Protein AF-A0A358QQM8-F1 (afdb_monomer_lite)

Radius of gyration: 17.54 Å; chains: 1; bounding box: 49×24×48 Å

pLDDT: mean 78.23, std 10.75, range [46.47, 90.69]

Structure (mmCIF, N/CA/C/O backbone):
data_AF-A0A358QQM8-F1
#
_entry.id   AF-A0A358QQM8-F1
#
loop_
_atom_site.group_PDB
_atom_site.id
_atom_site.type_symbol
_atom_site.label_atom_id
_atom_site.label_alt_id
_atom_site.label_comp_id
_atom_site.label_asym_id
_atom_site.label_entity_id
_atom_site.label_seq_id
_atom_site.pdbx_PDB_ins_code
_atom_site.Cartn_x
_atom_site.Cartn_y
_atom_site.Cartn_z
_atom_site.occupancy
_atom_site.B_iso_or_equiv
_atom_site.auth_seq_id
_atom_site.auth_comp_id
_atom_site.auth_asym_id
_atom_site.auth_atom_id
_atom_site.pdbx_PDB_model_num
ATOM 1 N N . MET A 1 1 ? -7.625 -14.164 22.543 1.00 51.97 1 MET A N 1
ATOM 2 C CA . MET A 1 1 ? -6.977 -14.000 21.217 1.00 51.97 1 MET A CA 1
ATOM 3 C C . MET A 1 1 ? -5.552 -13.509 21.443 1.00 51.97 1 MET A C 1
ATOM 5 O O . MET A 1 1 ? -5.385 -12.552 22.189 1.00 51.97 1 MET A O 1
ATOM 9 N N . ASN A 1 2 ? -4.535 -14.193 20.909 1.00 54.53 2 ASN A N 1
ATOM 10 C CA . ASN A 1 2 ? -3.137 -13.966 21.300 1.00 54.53 2 ASN A CA 1
ATOM 11 C C . ASN A 1 2 ? -2.590 -12.666 20.674 1.00 54.53 2 ASN A C 1
ATOM 13 O O . ASN A 1 2 ? -2.329 -12.610 19.474 1.00 54.53 2 ASN A O 1
ATOM 17 N N . ARG A 1 3 ? -2.471 -11.606 21.483 1.00 57.69 3 ARG A N 1
ATOM 18 C CA . ARG A 1 3 ? -2.140 -10.228 21.062 1.00 57.69 3 ARG A CA 1
ATOM 19 C C . ARG A 1 3 ? -0.811 -10.138 20.297 1.00 57.69 3 ARG A C 1
ATOM 21 O O . ARG A 1 3 ? -0.691 -9.311 19.400 1.00 57.69 3 ARG A O 1
ATOM 28 N N . ASN A 1 4 ? 0.124 -11.040 20.599 1.00 54.44 4 ASN A N 1
ATOM 29 C CA . ASN A 1 4 ? 1.462 -11.084 20.006 1.00 54.44 4 ASN A CA 1
ATOM 30 C C . ASN A 1 4 ? 1.453 -11.524 18.533 1.00 54.44 4 ASN A C 1
ATOM 32 O O . ASN A 1 4 ? 2.235 -11.008 17.741 1.00 54.44 4 ASN A O 1
ATOM 36 N N . LYS A 1 5 ? 0.531 -12.414 18.135 1.00 58.34 5 LYS A N 1
ATOM 37 C CA . LYS A 1 5 ? 0.423 -12.873 16.736 1.00 58.34 5 LYS A CA 1
ATOM 38 C C . LYS A 1 5 ? -0.102 -11.776 15.802 1.00 58.34 5 LYS A C 1
ATOM 40 O O . LYS A 1 5 ? 0.329 -11.698 14.658 1.00 58.34 5 LYS A O 1
ATOM 45 N N . ASN A 1 6 ? -0.981 -10.904 16.305 1.00 68.62 6 ASN A N 1
ATOM 46 C CA . ASN A 1 6 ? -1.506 -9.777 15.527 1.00 68.62 6 ASN A CA 1
ATOM 47 C C . ASN A 1 6 ? -0.422 -8.719 15.281 1.00 68.62 6 ASN A C 1
ATOM 49 O O . ASN A 1 6 ? -0.290 -8.230 14.167 1.00 68.62 6 ASN A O 1
ATOM 53 N N . LEU A 1 7 ? 0.391 -8.420 16.303 1.00 72.94 7 LEU A N 1
ATOM 54 C CA . LEU A 1 7 ? 1.463 -7.432 16.186 1.00 72.94 7 LEU A CA 1
ATOM 55 C C . LEU A 1 7 ? 2.504 -7.844 15.136 1.00 72.94 7 LEU A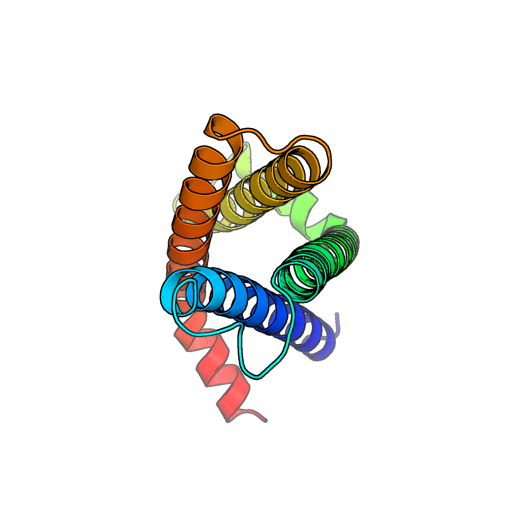 C 1
ATOM 57 O O . LEU A 1 7 ? 2.966 -7.003 14.375 1.00 72.94 7 LEU A O 1
ATOM 61 N N . PHE A 1 8 ? 2.855 -9.132 15.077 1.00 77.50 8 PHE A N 1
ATOM 62 C CA . PHE A 1 8 ? 3.821 -9.635 14.101 1.00 77.50 8 PHE A CA 1
ATOM 63 C C . PHE A 1 8 ? 3.345 -9.436 12.655 1.00 77.50 8 PHE A C 1
ATOM 65 O O . PHE A 1 8 ? 4.088 -8.899 11.837 1.00 77.50 8 PHE A O 1
ATOM 72 N N . LEU A 1 9 ? 2.099 -9.816 12.347 1.00 78.62 9 LEU A N 1
ATOM 73 C CA . LEU A 1 9 ? 1.539 -9.658 11.001 1.00 78.62 9 LEU A CA 1
ATOM 74 C C . LEU A 1 9 ? 1.392 -8.176 10.615 1.00 78.62 9 LEU A C 1
ATOM 76 O O . LEU A 1 9 ? 1.704 -7.810 9.485 1.00 78.62 9 LEU A O 1
ATOM 80 N N . ASP A 1 10 ? 0.989 -7.322 11.560 1.00 79.00 10 ASP A N 1
ATOM 81 C CA . ASP A 1 10 ? 0.898 -5.870 11.352 1.00 79.00 10 ASP A CA 1
ATOM 82 C C . ASP A 1 10 ? 2.270 -5.256 11.028 1.00 79.00 10 ASP A C 1
ATOM 84 O O . ASP A 1 10 ? 2.388 -4.430 10.121 1.00 79.00 10 ASP A O 1
ATOM 88 N N . MET A 1 11 ? 3.324 -5.683 11.733 1.00 81.56 11 MET A N 1
ATOM 89 C CA . MET A 1 11 ? 4.698 -5.235 11.477 1.00 81.56 11 MET A CA 1
ATOM 90 C C . MET A 1 11 ? 5.236 -5.754 10.144 1.00 81.56 11 MET A C 1
ATOM 92 O O . MET A 1 11 ? 5.922 -5.013 9.445 1.00 81.56 11 MET A O 1
ATOM 96 N N . LEU A 1 12 ? 4.898 -6.989 9.760 1.00 83.62 12 LEU A N 1
ATOM 97 C CA . LEU A 1 12 ? 5.293 -7.556 8.471 1.00 83.62 12 LEU A CA 1
ATOM 98 C C . LEU A 1 12 ? 4.672 -6.780 7.301 1.00 83.62 12 LEU A C 1
ATOM 100 O O . LEU A 1 12 ? 5.378 -6.429 6.357 1.00 83.62 12 LEU A O 1
ATOM 104 N N . ILE A 1 13 ? 3.378 -6.456 7.390 1.00 83.94 13 ILE A N 1
ATOM 105 C CA . ILE A 1 13 ? 2.681 -5.637 6.388 1.00 83.94 13 ILE A CA 1
ATOM 106 C C . ILE A 1 13 ? 3.289 -4.231 6.330 1.00 83.94 13 ILE A C 1
ATOM 108 O O . ILE A 1 13 ? 3.505 -3.700 5.242 1.00 83.94 13 ILE A O 1
ATOM 112 N N . LEU A 1 14 ? 3.606 -3.628 7.481 1.00 85.00 14 LEU A N 1
ATOM 113 C CA . LEU A 1 14 ? 4.237 -2.308 7.529 1.00 85.00 14 LEU A CA 1
ATOM 114 C C . LEU A 1 14 ? 5.639 -2.309 6.903 1.00 85.00 14 LEU A C 1
ATOM 116 O O . LEU A 1 14 ? 5.980 -1.384 6.167 1.00 85.00 14 LEU A O 1
ATOM 120 N N . LEU A 1 15 ? 6.437 -3.343 7.172 1.00 86.31 15 LEU A N 1
ATOM 121 C CA . LEU A 1 15 ? 7.769 -3.505 6.593 1.00 86.31 15 LEU A CA 1
ATOM 122 C C . LEU A 1 15 ? 7.696 -3.681 5.071 1.00 86.31 15 LEU A C 1
ATOM 124 O O . LEU A 1 15 ? 8.443 -3.026 4.346 1.00 86.31 15 LEU A O 1
ATOM 128 N N . GLN A 1 16 ? 6.769 -4.507 4.578 1.00 86.62 16 GLN A N 1
ATOM 129 C CA . GLN A 1 16 ? 6.524 -4.666 3.141 1.00 86.62 16 GLN A CA 1
ATOM 130 C C . GLN A 1 16 ? 6.073 -3.357 2.496 1.00 86.62 16 GLN A C 1
ATOM 132 O O . GLN A 1 16 ? 6.604 -2.980 1.456 1.00 86.62 16 GLN A O 1
ATOM 137 N N . PHE A 1 17 ? 5.158 -2.623 3.133 1.00 86.94 17 PHE A N 1
ATOM 138 C CA . PHE A 1 17 ? 4.739 -1.310 2.653 1.00 86.94 17 PHE A CA 1
ATOM 139 C C . PHE A 1 17 ? 5.924 -0.344 2.542 1.00 86.94 17 PHE A C 1
ATOM 141 O O . PHE A 1 17 ? 6.091 0.305 1.512 1.00 86.94 17 PHE A O 1
ATOM 148 N N . ALA A 1 18 ? 6.785 -0.287 3.561 1.00 86.31 18 ALA A N 1
ATOM 149 C CA . ALA A 1 18 ? 7.988 0.538 3.527 1.00 86.31 18 ALA A CA 1
ATOM 150 C C . ALA A 1 18 ? 8.936 0.131 2.385 1.00 86.31 18 ALA A C 1
ATOM 152 O O . ALA A 1 18 ? 9.456 1.005 1.696 1.00 86.31 18 ALA A O 1
ATOM 153 N N . ALA A 1 19 ? 9.115 -1.170 2.136 1.00 85.81 19 ALA A N 1
ATOM 154 C CA . ALA A 1 19 ? 9.937 -1.673 1.035 1.00 85.81 19 ALA A CA 1
ATOM 155 C C . ALA A 1 19 ? 9.354 -1.330 -0.351 1.00 85.81 19 ALA A C 1
ATOM 157 O O . ALA A 1 19 ? 10.090 -0.924 -1.252 1.00 85.81 19 ALA A O 1
ATOM 158 N N . VAL A 1 20 ? 8.033 -1.432 -0.527 1.00 87.38 20 VAL A N 1
ATOM 159 C CA . VAL A 1 20 ? 7.340 -1.059 -1.775 1.00 87.38 20 VAL A CA 1
ATOM 160 C C . VAL A 1 20 ? 7.441 0.450 -2.022 1.00 87.38 20 VAL A C 1
ATOM 162 O O . VAL A 1 20 ? 7.762 0.874 -3.129 1.00 87.38 20 VAL A O 1
ATOM 165 N N . VAL A 1 21 ? 7.254 1.278 -0.991 1.00 86.31 21 VAL A N 1
ATOM 166 C CA . VAL A 1 21 ? 7.417 2.738 -1.108 1.00 86.31 21 VAL A CA 1
ATOM 167 C C . VAL A 1 21 ? 8.866 3.108 -1.412 1.00 86.31 21 VAL A C 1
ATOM 169 O O . VAL A 1 21 ? 9.116 3.890 -2.326 1.00 86.31 21 VAL A O 1
ATOM 172 N N . PHE A 1 22 ? 9.824 2.533 -0.681 1.00 85.06 22 PHE A N 1
ATOM 173 C CA . PHE A 1 22 ? 11.242 2.784 -0.918 1.00 85.06 22 PHE A CA 1
ATOM 174 C C . PHE A 1 22 ? 11.635 2.395 -2.340 1.00 85.06 22 PHE A C 1
ATOM 176 O O . PHE A 1 22 ? 12.289 3.181 -3.013 1.00 85.06 22 PHE A O 1
ATOM 183 N N . SER A 1 23 ? 11.191 1.231 -2.824 1.00 85.25 23 SER A N 1
ATOM 184 C CA . SER A 1 23 ? 11.511 0.790 -4.183 1.00 85.25 23 SER A CA 1
ATOM 185 C C . SER A 1 23 ? 10.911 1.693 -5.269 1.00 85.25 23 SER A C 1
ATOM 187 O O . SER A 1 23 ? 11.564 1.941 -6.280 1.00 85.25 23 SER A O 1
ATOM 189 N N . ALA A 1 24 ? 9.717 2.254 -5.056 1.00 82.19 24 ALA A N 1
ATOM 190 C CA . ALA A 1 24 ? 9.140 3.241 -5.973 1.00 82.19 24 ALA A CA 1
ATOM 191 C C . ALA A 1 24 ? 9.939 4.555 -5.996 1.00 82.19 24 ALA A C 1
ATOM 193 O O . ALA A 1 24 ? 10.235 5.087 -7.063 1.00 82.19 24 ALA A O 1
ATOM 194 N N . VAL A 1 25 ? 10.318 5.073 -4.824 1.00 82.44 25 VAL A N 1
ATOM 195 C CA . VAL A 1 25 ? 11.109 6.311 -4.716 1.00 82.44 25 VAL A CA 1
ATOM 196 C C . VAL A 1 25 ? 12.502 6.119 -5.309 1.00 82.44 25 VAL A C 1
ATOM 198 O O . VAL A 1 25 ? 12.983 6.970 -6.047 1.00 82.44 25 VAL A O 1
ATOM 201 N N . ALA A 1 26 ? 13.135 4.983 -5.025 1.00 78.19 26 ALA A N 1
ATOM 202 C CA . ALA A 1 26 ? 14.424 4.623 -5.589 1.00 78.19 26 ALA A CA 1
ATOM 203 C C . ALA A 1 26 ? 14.370 4.510 -7.121 1.00 78.19 26 ALA A C 1
ATOM 205 O O . ALA A 1 26 ? 15.243 5.066 -7.778 1.00 78.19 26 ALA A O 1
ATOM 206 N N . ALA A 1 27 ? 13.341 3.884 -7.705 1.00 75.19 27 ALA A N 1
ATOM 207 C CA . ALA A 1 27 ? 13.185 3.874 -9.165 1.00 75.19 27 ALA A CA 1
ATOM 208 C C . ALA A 1 27 ? 13.236 5.293 -9.748 1.00 75.19 27 ALA A C 1
ATOM 210 O O . ALA A 1 27 ? 13.969 5.538 -10.697 1.00 75.19 27 ALA A O 1
ATOM 211 N N . HIS A 1 28 ? 12.520 6.233 -9.126 1.00 73.69 28 HIS A N 1
ATOM 212 C CA . HIS A 1 28 ? 12.453 7.609 -9.605 1.00 73.69 28 HIS A CA 1
ATOM 213 C C . HIS A 1 28 ? 13.762 8.391 -9.414 1.00 73.69 28 HIS A C 1
ATOM 215 O O . HIS A 1 28 ? 14.149 9.174 -10.275 1.00 73.69 28 HIS A O 1
ATOM 221 N N . LEU A 1 29 ? 14.454 8.195 -8.287 1.00 72.38 29 LEU A N 1
ATOM 222 C CA . LEU A 1 29 ? 15.696 8.915 -7.982 1.00 72.38 29 LEU A CA 1
ATOM 223 C C . LEU A 1 29 ? 16.904 8.403 -8.776 1.00 72.38 29 LEU A C 1
ATOM 225 O O . LEU A 1 2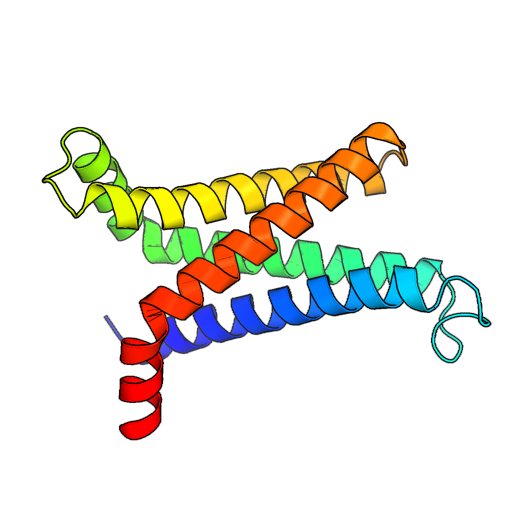9 ? 17.835 9.167 -9.010 1.00 72.38 29 LEU A O 1
ATOM 229 N N . PHE A 1 30 ? 16.904 7.130 -9.175 1.00 69.12 30 PHE A N 1
ATOM 230 C CA . PHE A 1 30 ? 18.051 6.477 -9.814 1.00 69.12 30 PHE A CA 1
ATOM 231 C C . PHE A 1 30 ? 17.822 6.149 -11.299 1.00 69.12 30 PHE A C 1
ATOM 233 O O . PHE A 1 30 ? 18.635 5.455 -11.905 1.00 69.12 30 PHE A O 1
ATOM 240 N N . GLU A 1 31 ? 16.753 6.670 -11.910 1.00 60.34 31 GLU A N 1
ATOM 241 C CA . GLU A 1 31 ? 16.379 6.427 -13.315 1.00 60.34 31 GLU A CA 1
ATOM 242 C C . GLU A 1 31 ? 17.385 6.992 -14.349 1.00 60.34 31 GLU A C 1
ATOM 244 O O . GLU A 1 31 ? 17.266 6.700 -15.535 1.00 60.34 31 GLU A O 1
ATOM 249 N N . GLY A 1 32 ? 18.405 7.755 -13.925 1.00 53.78 32 GLY A N 1
ATOM 250 C CA . GLY A 1 32 ? 19.414 8.367 -14.808 1.00 53.78 32 GLY A CA 1
ATOM 251 C C . GLY A 1 32 ? 20.860 7.877 -14.644 1.00 53.78 32 GLY A C 1
ATOM 252 O O . GLY A 1 32 ? 21.676 8.101 -15.534 1.00 53.78 32 GLY A O 1
ATOM 253 N N . GLU A 1 33 ? 21.200 7.188 -13.552 1.00 50.94 33 GLU A N 1
ATOM 254 C CA . GLU A 1 33 ? 22.565 6.712 -13.288 1.00 50.94 33 GLU A CA 1
ATOM 255 C C . GLU A 1 33 ? 22.595 5.183 -13.344 1.00 50.94 33 GLU A C 1
ATOM 257 O O . GLU A 1 33 ? 22.366 4.524 -12.336 1.00 50.94 33 GLU A O 1
ATOM 262 N N . ASN A 1 34 ? 22.825 4.621 -14.540 1.00 46.47 34 ASN A N 1
ATOM 263 C CA . ASN A 1 34 ? 23.170 3.212 -14.787 1.00 46.47 34 ASN A CA 1
ATOM 264 C C . ASN A 1 34 ? 22.626 2.221 -13.737 1.00 46.47 34 ASN A C 1
ATOM 266 O O . ASN A 1 34 ? 23.391 1.688 -12.937 1.00 46.47 34 ASN A O 1
ATOM 270 N N . GLY A 1 35 ? 21.300 2.022 -13.756 1.00 49.88 35 GLY A N 1
ATOM 271 C CA . GLY A 1 35 ? 20.542 0.944 -13.111 1.00 49.88 35 GLY A CA 1
ATOM 272 C C . GLY A 1 35 ? 21.042 0.515 -11.737 1.00 49.88 35 GLY A C 1
ATOM 273 O O . GLY A 1 35 ? 21.970 -0.276 -11.662 1.00 49.88 35 GLY A O 1
ATOM 274 N N . PHE A 1 36 ? 20.398 0.988 -10.665 1.00 51.19 36 PHE A N 1
ATOM 275 C CA . PHE A 1 36 ? 20.514 0.519 -9.272 1.00 51.19 36 PHE A CA 1
ATOM 276 C C . PHE A 1 36 ? 21.577 -0.584 -9.035 1.00 51.19 36 PHE A C 1
ATOM 278 O O . PHE A 1 36 ? 21.258 -1.765 -8.898 1.00 51.19 36 PHE A O 1
ATOM 285 N N . ARG A 1 37 ? 22.866 -0.205 -9.029 1.00 54.94 37 ARG A N 1
ATOM 286 C CA . ARG A 1 37 ? 24.007 -1.108 -8.771 1.00 54.94 37 ARG A CA 1
ATOM 287 C C . ARG A 1 37 ? 24.057 -2.389 -9.640 1.00 54.94 37 ARG A C 1
ATOM 289 O O . ARG A 1 37 ? 24.445 -3.442 -9.141 1.00 54.94 37 ARG A O 1
ATOM 296 N N . GLY A 1 38 ? 23.690 -2.317 -10.920 1.00 55.41 38 GLY A N 1
ATOM 297 C CA . GLY A 1 38 ? 23.781 -3.430 -11.877 1.00 55.41 38 GLY A CA 1
ATOM 298 C C . GLY A 1 38 ? 22.506 -4.264 -12.057 1.00 55.41 38 GLY A C 1
ATOM 299 O O . GLY A 1 38 ? 22.534 -5.251 -12.791 1.00 55.41 38 GLY A O 1
ATOM 300 N N . LEU A 1 39 ? 21.386 -3.887 -11.431 1.00 58.50 39 LEU A N 1
ATOM 301 C CA . LEU A 1 39 ? 20.074 -4.463 -11.743 1.00 58.50 39 LEU A CA 1
ATOM 302 C C . LEU A 1 39 ? 19.490 -3.776 -12.982 1.00 58.50 39 LEU A C 1
ATOM 304 O O . LEU A 1 39 ? 19.395 -2.549 -13.030 1.00 58.50 39 LEU A O 1
ATOM 308 N N . THR A 1 40 ? 19.072 -4.560 -13.979 1.00 66.94 40 THR A N 1
ATOM 309 C CA . THR A 1 40 ? 18.322 -4.014 -15.116 1.00 66.94 40 THR A CA 1
ATOM 310 C C . THR A 1 40 ? 16.984 -3.452 -14.627 1.00 66.94 40 THR A C 1
ATOM 312 O O . THR A 1 40 ? 16.402 -3.962 -13.663 1.00 66.94 40 THR A O 1
ATOM 315 N N . GLY A 1 41 ? 16.481 -2.404 -15.290 1.00 69.31 41 GLY A N 1
ATOM 316 C CA . GLY A 1 41 ? 15.196 -1.782 -14.941 1.00 69.31 41 GLY A CA 1
ATOM 317 C C . GLY A 1 41 ? 14.048 -2.795 -14.864 1.00 69.31 41 GLY A C 1
ATOM 318 O O . GLY A 1 41 ? 13.200 -2.703 -13.980 1.00 69.31 41 GLY A O 1
ATOM 319 N N . ASP A 1 42 ? 14.088 -3.835 -15.699 1.00 74.25 42 ASP A N 1
ATOM 320 C CA . ASP A 1 42 ? 13.105 -4.916 -15.681 1.00 74.25 42 ASP A CA 1
ATOM 321 C C . ASP A 1 42 ? 13.111 -5.689 -14.359 1.00 74.25 42 ASP A C 1
ATOM 323 O O . ASP A 1 42 ? 12.056 -5.861 -13.749 1.00 74.25 42 ASP A O 1
ATOM 327 N N . VAL A 1 43 ? 14.277 -6.117 -13.858 1.00 78.19 43 VAL A N 1
ATOM 328 C CA . VAL A 1 43 ? 14.359 -6.874 -12.592 1.00 78.19 43 VAL A CA 1
ATOM 329 C C . VAL A 1 43 ? 13.806 -6.049 -11.431 1.00 78.19 43 VAL A C 1
ATOM 331 O O . VAL A 1 43 ? 13.133 -6.588 -10.550 1.00 78.19 43 VAL A O 1
ATOM 334 N N . TRP A 1 44 ? 14.024 -4.734 -11.451 1.00 80.81 44 TRP A N 1
ATOM 335 C CA . TRP A 1 44 ? 13.464 -3.829 -10.455 1.00 80.81 44 TRP A CA 1
ATOM 336 C C . TRP A 1 44 ? 11.935 -3.767 -10.505 1.00 80.81 44 TRP A C 1
ATOM 338 O O . TRP A 1 44 ? 11.281 -3.859 -9.465 1.00 80.81 44 TRP A O 1
ATOM 348 N N . VAL A 1 45 ? 11.356 -3.666 -11.704 1.00 80.62 45 VAL A N 1
ATOM 349 C CA . VAL A 1 45 ? 9.899 -3.688 -11.904 1.00 80.62 45 VAL A CA 1
ATOM 350 C C . VAL A 1 45 ? 9.305 -5.004 -11.399 1.00 80.62 45 VAL A C 1
ATOM 352 O O . VAL A 1 45 ? 8.327 -4.979 -10.648 1.00 80.62 45 VAL A O 1
ATOM 355 N N . TRP A 1 46 ? 9.925 -6.144 -11.724 1.00 84.00 46 TRP A N 1
ATOM 356 C CA . TRP A 1 46 ? 9.504 -7.461 -11.231 1.00 84.00 46 TRP A CA 1
ATOM 357 C C . TRP A 1 46 ? 9.571 -7.555 -9.704 1.00 84.00 46 TRP A C 1
ATOM 359 O O . TRP A 1 46 ? 8.631 -8.046 -9.077 1.00 84.00 46 TRP A O 1
ATOM 369 N N . ALA A 1 47 ? 10.643 -7.052 -9.088 1.00 84.75 47 ALA A N 1
ATOM 370 C CA . ALA A 1 47 ? 10.796 -7.045 -7.637 1.00 84.75 47 ALA A CA 1
ATOM 371 C C . ALA A 1 47 ? 9.757 -6.143 -6.949 1.00 84.75 47 ALA A C 1
ATOM 373 O O . ALA A 1 47 ? 9.121 -6.566 -5.981 1.00 84.75 47 ALA A O 1
ATOM 374 N N . HIS A 1 48 ? 9.539 -4.929 -7.464 1.00 87.50 48 HIS A N 1
ATOM 375 C CA . HIS A 1 48 ? 8.548 -3.991 -6.937 1.00 87.50 48 HIS A CA 1
ATOM 376 C C . HIS A 1 48 ? 7.136 -4.578 -7.009 1.00 87.50 48 HIS A C 1
ATOM 378 O O . HIS A 1 48 ? 6.404 -4.611 -6.017 1.00 87.50 48 HIS A O 1
ATOM 384 N N . ALA A 1 49 ? 6.762 -5.095 -8.175 1.00 85.31 49 ALA A N 1
ATOM 385 C CA . ALA A 1 49 ? 5.427 -5.613 -8.393 1.00 85.31 49 ALA A CA 1
ATOM 386 C C . ALA A 1 49 ? 5.203 -6.960 -7.673 1.00 85.31 49 ALA A C 1
ATOM 388 O O . ALA A 1 49 ? 4.130 -7.186 -7.109 1.00 85.31 49 ALA A O 1
ATOM 389 N N . GLY A 1 50 ? 6.235 -7.805 -7.567 1.00 87.12 50 GLY A N 1
ATOM 390 C CA . GLY A 1 50 ? 6.235 -9.000 -6.719 1.00 87.12 50 GLY A CA 1
ATOM 391 C C . GLY A 1 50 ? 6.047 -8.675 -5.232 1.00 87.12 50 GLY A C 1
ATOM 392 O O . GLY A 1 50 ? 5.233 -9.311 -4.560 1.00 87.12 50 GLY A O 1
ATOM 393 N N . ALA A 1 51 ? 6.717 -7.638 -4.721 1.00 87.00 51 ALA A N 1
ATOM 394 C CA . ALA A 1 51 ? 6.514 -7.155 -3.354 1.00 87.00 51 ALA A CA 1
ATOM 395 C C . ALA A 1 51 ? 5.090 -6.609 -3.142 1.00 87.00 51 ALA A C 1
ATOM 397 O O . ALA A 1 51 ? 4.468 -6.892 -2.115 1.00 87.00 51 ALA A O 1
ATOM 398 N N . GLY A 1 52 ? 4.536 -5.896 -4.129 1.00 86.62 52 GLY A N 1
ATOM 399 C CA . GLY A 1 52 ? 3.140 -5.450 -4.123 1.00 86.62 52 GLY A CA 1
ATOM 400 C C . GLY A 1 52 ? 2.138 -6.610 -4.036 1.00 86.62 52 GLY A C 1
ATOM 401 O O . GLY A 1 52 ? 1.208 -6.566 -3.227 1.00 86.62 52 GLY A O 1
ATOM 402 N N . LEU A 1 53 ? 2.354 -7.683 -4.804 1.00 87.88 53 LEU A N 1
ATOM 403 C CA . LEU A 1 53 ? 1.523 -8.894 -4.766 1.00 87.88 53 LEU A CA 1
ATOM 404 C C . LEU A 1 53 ? 1.641 -9.639 -3.430 1.00 87.88 53 LEU A C 1
ATOM 406 O O . LEU A 1 53 ? 0.626 -10.047 -2.863 1.00 87.88 53 LEU A O 1
ATOM 410 N N . ALA A 1 54 ? 2.853 -9.780 -2.889 1.00 87.62 54 ALA A N 1
ATOM 411 C CA . ALA A 1 54 ? 3.061 -10.378 -1.570 1.00 87.62 54 ALA A CA 1
ATOM 412 C C . ALA A 1 54 ? 2.315 -9.595 -0.476 1.00 87.62 54 ALA A C 1
ATOM 414 O O . ALA A 1 54 ? 1.638 -10.187 0.366 1.00 87.62 54 ALA A O 1
ATOM 415 N N . MET A 1 55 ? 2.361 -8.263 -0.541 1.00 86.62 55 MET A N 1
ATOM 416 C CA . MET A 1 55 ? 1.635 -7.386 0.375 1.00 86.62 55 MET A CA 1
ATOM 417 C C . MET A 1 55 ? 0.111 -7.554 0.248 1.00 86.62 55 MET A C 1
ATOM 419 O O . MET A 1 55 ? -0.590 -7.566 1.261 1.00 86.62 55 MET A O 1
ATOM 423 N N . LEU A 1 56 ? -0.415 -7.745 -0.970 1.00 85.38 56 LEU A N 1
ATOM 424 C CA . LEU A 1 56 ? -1.834 -8.041 -1.201 1.00 85.38 56 LEU A CA 1
ATOM 425 C C . LEU A 1 56 ? -2.255 -9.372 -0.565 1.00 85.38 56 LEU A C 1
ATOM 427 O O . LEU A 1 56 ? -3.299 -9.431 0.087 1.00 85.38 56 LEU A O 1
ATOM 431 N N . LEU A 1 57 ? -1.441 -10.422 -0.699 1.00 87.00 57 LEU A N 1
ATOM 432 C CA . LEU A 1 57 ? -1.694 -11.714 -0.053 1.00 87.00 57 LEU A CA 1
ATOM 433 C C . LEU A 1 57 ? -1.673 -11.590 1.476 1.00 87.00 57 LEU A C 1
ATOM 435 O O . LEU A 1 57 ? -2.588 -12.077 2.144 1.00 87.00 57 LEU A O 1
ATOM 439 N N . CYS A 1 58 ? -0.687 -10.885 2.039 1.00 85.06 58 CYS A N 1
ATOM 440 C CA . CYS A 1 58 ? -0.625 -10.618 3.475 1.00 85.06 58 CYS A CA 1
ATOM 441 C C . CYS A 1 58 ? -1.856 -9.846 3.966 1.00 85.06 58 CYS A C 1
ATOM 443 O O . CYS A 1 58 ? -2.428 -10.204 4.998 1.00 85.06 58 CYS A O 1
ATOM 445 N N . LEU A 1 59 ? -2.315 -8.839 3.215 1.00 82.62 59 LEU A N 1
ATOM 446 C CA . LEU A 1 59 ? -3.540 -8.115 3.543 1.00 82.62 59 LEU A CA 1
ATOM 447 C C . LEU A 1 59 ? -4.770 -9.026 3.471 1.00 82.62 59 LEU A C 1
ATOM 449 O O . LEU A 1 59 ? -5.602 -8.980 4.373 1.00 82.62 59 LEU A O 1
ATOM 453 N N . ALA A 1 60 ? -4.895 -9.873 2.449 1.00 85.50 60 ALA A N 1
ATOM 454 C CA . ALA A 1 60 ? -6.015 -10.804 2.326 1.00 85.50 60 ALA A CA 1
ATOM 455 C C . ALA A 1 60 ? -6.084 -11.766 3.524 1.00 85.50 60 ALA A C 1
ATOM 457 O O . ALA A 1 60 ? -7.149 -11.932 4.124 1.00 85.50 60 ALA A O 1
ATOM 458 N N . VAL A 1 61 ? -4.941 -12.329 3.934 1.00 86.12 61 VAL A N 1
ATOM 459 C CA . VAL A 1 61 ? -4.832 -13.166 5.139 1.00 86.12 61 VAL A CA 1
ATOM 460 C C . VAL A 1 61 ? -5.200 -12.368 6.390 1.00 86.12 61 VAL A C 1
ATOM 462 O O . VAL A 1 61 ? -5.986 -12.848 7.207 1.00 86.12 61 VAL A O 1
ATOM 465 N N . HIS A 1 62 ? -4.705 -11.136 6.529 1.00 82.69 62 HIS A N 1
ATOM 466 C CA . HIS A 1 62 ? -5.031 -10.256 7.652 1.00 82.69 62 HIS A CA 1
ATOM 467 C C . HIS A 1 62 ? -6.540 -9.953 7.726 1.00 82.69 62 HIS A C 1
ATOM 469 O O . HIS A 1 62 ? -7.155 -10.069 8.789 1.00 82.69 62 HIS A O 1
ATOM 475 N N . LEU A 1 63 ? -7.178 -9.629 6.598 1.00 81.75 63 LEU A N 1
ATOM 476 C CA . LEU A 1 63 ? -8.617 -9.370 6.526 1.00 81.75 63 LEU A CA 1
ATOM 477 C C . LEU A 1 63 ? -9.437 -10.628 6.838 1.00 81.75 63 LEU A C 1
ATOM 479 O O . LEU A 1 63 ? -10.415 -10.543 7.583 1.00 81.75 63 LEU A O 1
ATOM 483 N N . ALA A 1 64 ? -9.034 -11.794 6.328 1.00 84.75 64 ALA A N 1
ATOM 484 C CA . ALA A 1 64 ? -9.680 -13.069 6.632 1.00 84.75 64 ALA A CA 1
ATOM 485 C C . ALA A 1 64 ? -9.578 -13.402 8.129 1.00 84.75 64 ALA A C 1
ATOM 487 O O . ALA A 1 64 ? -10.582 -13.733 8.765 1.00 84.75 64 ALA A O 1
ATOM 488 N N . TRP A 1 65 ? -8.394 -13.215 8.715 1.00 81.75 65 TRP A N 1
ATOM 489 C CA . TRP A 1 65 ? -8.137 -13.410 10.141 1.00 81.75 65 TRP A CA 1
ATOM 490 C C . TRP A 1 65 ? -8.989 -12.482 11.016 1.00 81.75 65 TRP A C 1
ATOM 492 O O . TRP A 1 65 ? -9.499 -12.876 12.066 1.00 81.75 65 TRP A O 1
ATOM 502 N N . HIS A 1 66 ? -9.203 -11.245 10.568 1.00 79.75 66 HIS A N 1
ATOM 503 C CA . HIS A 1 66 ? -9.995 -10.246 11.281 1.00 79.75 66 HIS A CA 1
ATOM 504 C C . HIS A 1 66 ? -11.455 -10.144 10.821 1.00 79.75 66 HIS A C 1
ATOM 506 O O . HIS A 1 66 ? -12.159 -9.236 11.273 1.00 79.75 66 HIS A O 1
ATOM 512 N N . ARG A 1 67 ? -11.960 -11.085 10.011 1.00 81.50 67 ARG A N 1
ATOM 513 C CA . ARG A 1 67 ? -13.294 -11.029 9.383 1.00 81.50 67 ARG A CA 1
ATOM 514 C C . ARG A 1 67 ? -14.419 -10.701 10.363 1.00 81.50 67 ARG A C 1
ATOM 516 O O . ARG A 1 67 ? -15.235 -9.823 10.091 1.00 81.50 67 ARG A O 1
ATOM 523 N N . ASN A 1 68 ? -14.448 -11.352 11.525 1.00 80.94 68 ASN A N 1
ATOM 524 C CA . ASN A 1 68 ? -15.495 -11.132 12.532 1.00 80.94 68 ASN A CA 1
ATOM 525 C C . ASN A 1 68 ? -15.419 -9.728 13.155 1.00 80.94 68 ASN A C 1
ATOM 527 O O . ASN A 1 68 ? -16.443 -9.081 13.371 1.00 80.94 68 ASN A O 1
ATOM 531 N N . SER A 1 69 ? -14.204 -9.228 13.390 1.00 76.00 69 SER A N 1
ATOM 532 C CA . SER A 1 69 ? -13.967 -7.869 13.892 1.00 76.00 69 SER A CA 1
ATOM 533 C C . SER A 1 69 ? -14.351 -6.819 12.849 1.00 76.00 69 SER A C 1
ATOM 535 O O . SER A 1 69 ? -15.018 -5.838 13.173 1.00 76.00 69 SER A O 1
ATOM 537 N N . ILE A 1 70 ? -14.000 -7.051 11.582 1.00 75.75 70 ILE A N 1
ATOM 538 C CA . ILE A 1 70 ? -14.350 -6.185 10.450 1.00 75.75 70 ILE A CA 1
ATOM 539 C C . ILE A 1 70 ? -15.868 -6.129 10.275 1.00 75.75 70 ILE A C 1
ATOM 541 O O . ILE A 1 70 ? -16.426 -5.036 10.211 1.00 75.75 70 ILE A O 1
ATOM 545 N N . ARG A 1 71 ? -16.555 -7.278 10.297 1.00 79.88 71 ARG A N 1
ATOM 546 C CA . ARG A 1 71 ? -18.022 -7.345 10.232 1.00 79.88 71 ARG A CA 1
ATOM 547 C C . ARG A 1 71 ? -18.669 -6.565 11.377 1.00 79.88 71 ARG A C 1
ATOM 549 O O . ARG A 1 71 ? -19.582 -5.782 11.142 1.00 79.88 71 ARG A O 1
ATOM 556 N N . ALA A 1 72 ? -18.157 -6.706 12.599 1.00 77.0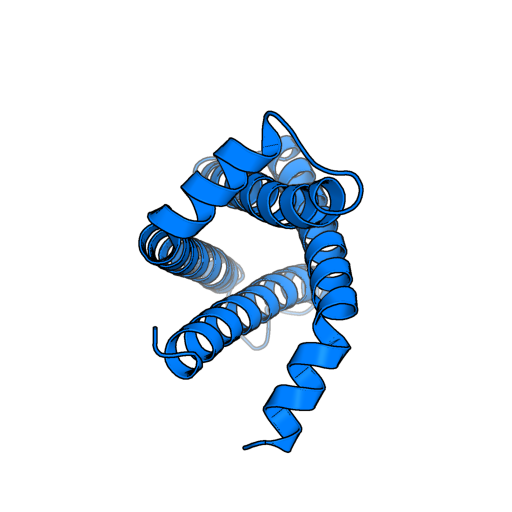6 72 ALA A N 1
ATOM 557 C CA . ALA A 1 72 ? -18.651 -5.946 13.745 1.00 77.06 72 ALA A CA 1
ATOM 558 C C . ALA A 1 72 ? -18.407 -4.431 13.606 1.00 77.06 72 ALA A C 1
ATOM 560 O O . ALA A 1 72 ? -19.246 -3.637 14.031 1.00 77.06 72 ALA A O 1
ATOM 561 N N . LYS A 1 73 ? -17.281 -4.013 13.012 1.00 72.81 73 LYS A N 1
ATOM 562 C CA . LYS A 1 73 ? -16.989 -2.601 12.712 1.00 72.81 73 LYS A CA 1
ATOM 563 C C . LYS A 1 73 ? -17.897 -2.048 11.612 1.00 72.81 73 LYS A C 1
ATOM 565 O O . LYS A 1 73 ? -18.374 -0.932 11.767 1.00 72.81 73 LYS A O 1
ATOM 570 N N . LEU A 1 74 ? -18.174 -2.825 10.562 1.00 74.50 74 LEU A N 1
ATOM 571 C CA . LEU A 1 74 ? -19.119 -2.479 9.491 1.00 74.50 74 LEU A CA 1
ATOM 572 C C . LEU A 1 74 ? -20.526 -2.256 10.041 1.00 74.50 74 LEU A C 1
ATOM 574 O O . LEU A 1 74 ? -21.116 -1.216 9.787 1.00 74.50 74 LEU A O 1
ATOM 578 N N . ILE A 1 75 ? -21.024 -3.173 10.874 1.00 77.88 75 ILE A N 1
ATOM 579 C CA . ILE A 1 75 ? -22.341 -3.032 11.514 1.00 77.88 75 ILE A CA 1
ATOM 580 C C . ILE A 1 75 ? -22.405 -1.748 12.357 1.00 77.88 75 ILE A C 1
ATOM 582 O O . ILE A 1 75 ? -23.372 -0.998 12.281 1.00 77.88 75 ILE A O 1
ATOM 586 N N . ARG A 1 76 ? -21.346 -1.436 13.117 1.00 70.19 76 ARG A N 1
ATOM 587 C CA . ARG A 1 76 ? -21.266 -0.185 13.896 1.00 70.19 76 ARG A CA 1
ATOM 588 C C . ARG A 1 76 ? -21.117 1.068 13.033 1.00 70.19 76 ARG A C 1
ATOM 590 O O . ARG A 1 76 ? -21.444 2.149 13.509 1.00 70.19 76 ARG A O 1
ATOM 597 N N . ALA A 1 77 ? -20.617 0.947 11.805 1.00 67.50 77 ALA A N 1
ATOM 598 C CA . ALA A 1 77 ? -20.506 2.067 10.876 1.00 67.50 77 ALA A CA 1
ATOM 599 C C . ALA A 1 77 ? -21.874 2.510 10.334 1.00 67.50 77 ALA A C 1
ATOM 601 O O . ALA A 1 77 ? -22.017 3.675 9.986 1.00 67.50 77 ALA A O 1
ATOM 602 N N . VAL A 1 78 ? -22.872 1.615 10.315 1.00 72.88 78 VAL A N 1
ATOM 603 C CA . VAL A 1 78 ? -24.252 1.925 9.893 1.00 72.88 78 VAL A CA 1
ATOM 604 C C . VAL A 1 78 ? -24.980 2.804 10.921 1.00 72.88 78 VAL A C 1
ATOM 606 O O . VAL A 1 78 ? -25.839 3.592 10.548 1.00 72.88 78 VAL A O 1
ATOM 609 N N . SER A 1 79 ? -24.608 2.730 12.205 1.00 73.00 79 SER A N 1
ATOM 610 C CA . SER A 1 79 ? -25.161 3.592 13.263 1.00 73.00 79 SER A CA 1
ATOM 611 C C . SER A 1 79 ? -24.066 4.047 14.242 1.00 73.00 79 SER A C 1
ATOM 613 O O . SER A 1 79 ? -23.976 3.547 15.372 1.00 73.00 79 SER A O 1
ATOM 615 N N . PRO A 1 80 ? -23.176 4.961 13.818 1.00 60.94 80 PRO A N 1
ATOM 616 C CA . PRO A 1 80 ? -21.967 5.275 14.561 1.00 60.94 80 PRO A CA 1
ATOM 617 C C . PRO A 1 80 ? -22.250 6.194 15.754 1.00 60.94 80 PRO A C 1
ATOM 619 O O . PRO A 1 80 ? -22.820 7.272 15.614 1.00 60.94 80 PRO A O 1
ATOM 622 N N . LYS A 1 81 ? -21.747 5.822 16.938 1.00 71.19 81 LYS A N 1
ATOM 623 C CA . LYS A 1 81 ? -21.635 6.763 18.063 1.00 71.19 81 LYS A CA 1
ATOM 624 C C . LYS A 1 81 ? -20.581 7.841 17.737 1.00 71.19 81 LYS A C 1
ATOM 626 O O . LYS A 1 81 ? -19.544 7.505 17.139 1.00 71.19 81 LYS A O 1
ATOM 631 N N . PRO A 1 82 ? -20.783 9.111 18.137 1.00 57.19 82 PRO A N 1
ATOM 632 C CA . PRO A 1 82 ? -19.808 10.176 17.908 1.00 57.19 82 PRO A CA 1
ATOM 633 C C . PRO A 1 82 ? -18.439 9.782 18.491 1.00 57.19 82 PRO A C 1
ATOM 635 O O . PRO A 1 82 ? -18.329 9.354 19.635 1.00 57.19 82 PRO A O 1
ATOM 638 N N . GLY A 1 83 ? -17.392 9.829 17.657 1.00 62.03 83 GLY A N 1
ATOM 639 C CA . GLY A 1 83 ? -16.022 9.407 17.998 1.00 62.03 83 GLY A CA 1
ATOM 640 C C . GLY A 1 83 ? -15.592 8.033 17.454 1.00 62.03 83 GLY A C 1
ATOM 641 O O . GLY A 1 83 ? -14.446 7.890 17.025 1.00 62.03 83 GLY A O 1
ATOM 642 N N . GLN A 1 84 ? -16.491 7.044 17.357 1.00 63.50 84 GLN A N 1
ATOM 643 C CA . GLN A 1 84 ? -16.172 5.743 16.732 1.00 63.50 84 GLN A CA 1
ATOM 644 C C . GLN A 1 84 ? -16.078 5.835 15.203 1.00 63.50 84 GLN A C 1
ATOM 646 O O . GLN A 1 84 ? -15.244 5.158 14.596 1.00 63.50 84 GLN A O 1
ATOM 651 N N . CYS A 1 85 ? -16.853 6.739 14.598 1.00 60.19 85 CYS A N 1
ATOM 652 C CA . CYS A 1 85 ? -16.895 6.949 13.150 1.00 60.19 85 CYS A CA 1
ATOM 653 C C . CYS A 1 85 ? -15.502 7.254 12.554 1.00 60.19 85 CYS A C 1
ATOM 655 O O . CYS A 1 85 ? -15.109 6.689 11.538 1.00 60.19 85 CYS A O 1
ATOM 657 N N . ARG A 1 86 ? -14.688 8.066 13.250 1.00 65.12 86 ARG A N 1
ATOM 658 C CA . ARG A 1 86 ? -13.382 8.553 12.759 1.00 65.12 86 ARG A CA 1
ATOM 659 C C . ARG A 1 86 ? -12.271 7.494 12.735 1.00 65.12 86 ARG A C 1
ATOM 661 O O . ARG A 1 86 ? -11.265 7.675 12.042 1.00 65.12 86 ARG A O 1
ATOM 668 N N . LYS A 1 87 ? -12.394 6.430 13.537 1.00 66.31 87 LYS A N 1
ATOM 669 C CA . LYS A 1 87 ? -11.425 5.320 13.556 1.00 66.31 87 LYS A CA 1
ATOM 670 C C . LYS A 1 87 ? -11.772 4.282 12.495 1.00 66.31 87 LYS A C 1
ATOM 672 O O . LYS A 1 87 ? -10.888 3.872 11.752 1.00 66.31 87 LYS A O 1
ATOM 677 N N . VAL A 1 88 ? -13.053 3.925 12.396 1.00 68.00 88 VAL A N 1
ATOM 678 C CA . VAL A 1 88 ? -13.543 2.967 11.396 1.00 68.00 88 VAL A CA 1
ATOM 679 C C . VAL A 1 88 ? -13.350 3.513 9.979 1.00 68.00 88 VAL A C 1
ATOM 681 O O . VAL A 1 88 ? -12.901 2.772 9.112 1.00 68.00 88 VAL A O 1
ATOM 684 N N . SER A 1 89 ? -13.571 4.815 9.757 1.00 74.06 89 SER A N 1
ATOM 685 C CA . SER A 1 89 ? -13.370 5.432 8.440 1.00 74.06 89 SER A CA 1
ATOM 686 C C . SER A 1 89 ? -11.915 5.413 7.963 1.00 74.06 89 SER A C 1
ATOM 688 O O . SER A 1 89 ? -11.673 5.210 6.780 1.00 74.06 89 SER A O 1
ATOM 690 N N . LEU A 1 90 ? -10.937 5.574 8.865 1.00 78.62 90 LEU A N 1
ATOM 691 C CA . LEU A 1 90 ? -9.517 5.538 8.492 1.00 78.62 90 LEU A CA 1
ATOM 692 C C . LEU A 1 90 ? -9.060 4.122 8.116 1.00 78.62 90 LEU A C 1
ATOM 694 O O . LEU A 1 90 ? -8.336 3.956 7.142 1.00 78.62 90 LEU A O 1
ATOM 698 N N . GLU A 1 91 ? -9.467 3.113 8.890 1.00 76.44 91 GLU A N 1
ATOM 699 C CA . GLU A 1 91 ? -9.110 1.712 8.626 1.00 76.44 91 GLU A CA 1
ATOM 700 C C . GLU A 1 91 ? -9.756 1.207 7.327 1.00 76.44 91 GLU A C 1
ATOM 702 O O . GLU A 1 91 ? -9.085 0.576 6.514 1.00 76.44 91 GLU A O 1
ATOM 707 N N . MET A 1 92 ? -11.028 1.547 7.091 1.00 77.62 92 MET A N 1
ATOM 708 C CA . MET A 1 92 ? -11.714 1.224 5.835 1.00 77.62 92 MET A CA 1
ATOM 709 C C . MET A 1 92 ? -11.122 1.988 4.649 1.00 77.62 92 MET A C 1
ATOM 711 O O . MET A 1 92 ? -10.905 1.401 3.595 1.00 77.62 92 MET A O 1
ATOM 715 N N . GLY A 1 93 ? -10.801 3.274 4.827 1.00 82.12 93 GLY A N 1
ATOM 716 C CA . GLY A 1 93 ? -10.157 4.083 3.793 1.00 82.12 93 GLY A CA 1
ATOM 717 C C . GLY A 1 93 ? -8.802 3.518 3.368 1.00 82.12 93 GLY A C 1
ATOM 718 O O . GLY A 1 93 ? -8.535 3.424 2.176 1.00 82.12 93 GLY A O 1
ATOM 719 N N . LEU A 1 94 ? -7.978 3.068 4.321 1.00 83.75 94 LEU A N 1
ATOM 720 C CA . LEU A 1 94 ? -6.713 2.389 4.023 1.00 83.75 94 LEU A CA 1
ATOM 721 C C . LEU A 1 94 ? -6.919 1.119 3.194 1.00 83.75 94 LEU A C 1
ATOM 723 O O . LEU A 1 94 ? -6.220 0.933 2.205 1.00 83.75 94 LEU A O 1
ATOM 727 N N . ALA A 1 95 ? -7.887 0.276 3.562 1.00 82.31 95 ALA A N 1
ATOM 728 C CA . ALA A 1 95 ? -8.174 -0.952 2.822 1.00 82.31 95 ALA A CA 1
ATOM 729 C C . ALA A 1 95 ? -8.658 -0.670 1.389 1.00 82.31 95 ALA A C 1
ATOM 731 O O . ALA A 1 95 ? -8.215 -1.326 0.450 1.00 82.31 95 ALA A O 1
ATOM 732 N N . VAL A 1 96 ? -9.528 0.328 1.203 1.00 85.50 96 VAL A N 1
ATOM 733 C CA . VAL A 1 96 ? -10.030 0.720 -0.124 1.00 85.50 96 VAL A CA 1
ATOM 734 C C . VAL A 1 96 ? -8.906 1.269 -0.998 1.00 85.50 96 VAL A C 1
ATOM 736 O O . VAL A 1 96 ? -8.743 0.819 -2.129 1.00 85.50 96 VAL A O 1
ATOM 739 N N . VAL A 1 97 ? -8.104 2.203 -0.478 1.00 87.25 97 VAL A N 1
ATOM 740 C CA . VAL A 1 97 ? -6.974 2.771 -1.230 1.00 87.25 97 VAL A CA 1
ATOM 741 C C . VAL A 1 97 ? -5.963 1.680 -1.576 1.00 87.25 97 VAL A C 1
ATOM 743 O O . VAL A 1 97 ? -5.494 1.631 -2.707 1.00 87.25 97 VAL A O 1
ATOM 746 N N . PHE A 1 98 ? -5.689 0.753 -0.657 1.00 87.00 98 PHE A N 1
ATOM 747 C CA . PHE A 1 98 ? -4.826 -0.392 -0.934 1.00 87.00 98 PHE A CA 1
ATOM 748 C C . PHE A 1 98 ? -5.342 -1.250 -2.096 1.00 87.00 98 PHE A C 1
ATOM 750 O O . PHE A 1 98 ? -4.580 -1.612 -2.989 1.00 87.00 98 PHE A O 1
ATOM 757 N N . LEU A 1 99 ? -6.637 -1.580 -2.108 1.00 85.81 99 LEU A N 1
ATOM 758 C CA . LEU A 1 99 ? -7.229 -2.375 -3.185 1.00 85.81 99 LEU A CA 1
ATOM 759 C C . LEU A 1 99 ? -7.148 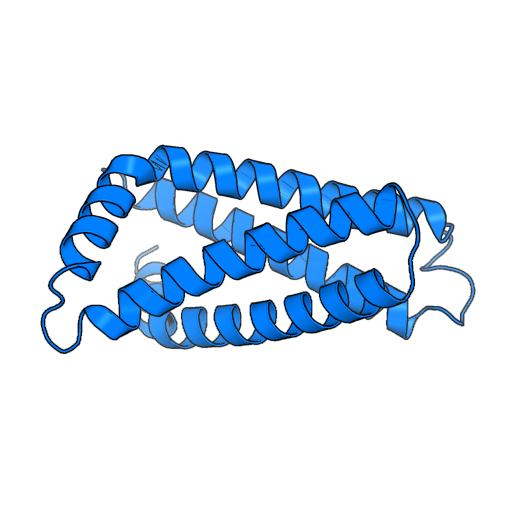-1.648 -4.532 1.00 85.81 99 LEU A C 1
ATOM 761 O O . LEU A 1 99 ? -6.789 -2.265 -5.532 1.00 85.81 99 LEU A O 1
ATOM 765 N N . LEU A 1 100 ? -7.408 -0.338 -4.554 1.00 88.25 100 LEU A N 1
ATOM 766 C CA . LEU A 1 100 ? -7.236 0.485 -5.755 1.00 88.25 100 LEU A CA 1
ATOM 767 C C . LEU A 1 100 ? -5.784 0.467 -6.250 1.00 88.25 100 LEU A C 1
ATOM 769 O O . LEU A 1 100 ? -5.544 0.375 -7.455 1.00 88.25 100 LEU A O 1
ATOM 773 N N . MET A 1 101 ? -4.816 0.496 -5.333 1.00 90.69 101 MET A N 1
ATOM 774 C CA . MET A 1 101 ? -3.392 0.386 -5.654 1.00 90.69 101 MET A CA 1
ATOM 775 C C . MET A 1 101 ? -3.026 -0.970 -6.247 1.00 90.69 101 MET A C 1
ATOM 777 O O . MET A 1 101 ? -2.327 -1.026 -7.255 1.00 90.69 101 MET A O 1
ATOM 781 N N . ALA A 1 102 ? -3.541 -2.057 -5.679 1.00 87.19 102 ALA A N 1
ATOM 782 C CA . ALA A 1 102 ? -3.318 -3.393 -6.210 1.00 87.19 102 ALA A CA 1
ATOM 783 C C . ALA A 1 102 ? -3.900 -3.546 -7.626 1.00 87.19 102 ALA A C 1
ATOM 785 O O . ALA A 1 102 ? -3.201 -3.997 -8.530 1.00 87.19 102 ALA A O 1
ATOM 786 N N . VAL A 1 103 ? -5.148 -3.115 -7.844 1.00 88.44 103 VAL A N 1
ATOM 787 C CA . VAL A 1 103 ? -5.814 -3.208 -9.155 1.00 88.44 103 VAL A CA 1
ATOM 788 C C . VAL A 1 103 ? -5.093 -2.364 -10.202 1.00 88.44 103 VAL A C 1
ATOM 790 O O . VAL A 1 103 ? -4.800 -2.858 -11.289 1.00 88.44 103 VAL A O 1
ATOM 793 N N . SER A 1 104 ? -4.765 -1.112 -9.876 1.00 90.50 104 SER A N 1
ATOM 794 C CA . SER A 1 104 ? -4.030 -0.239 -10.798 1.00 90.50 104 SER A CA 1
ATOM 795 C C . SER A 1 104 ? -2.622 -0.764 -11.093 1.00 90.50 104 SER A C 1
ATOM 797 O O . SER A 1 104 ? -2.200 -0.714 -12.243 1.00 90.50 104 SER A O 1
ATOM 799 N N . GLY A 1 105 ? -1.922 -1.337 -10.107 1.00 86.94 105 GLY A N 1
ATOM 800 C CA . GLY A 1 105 ? -0.600 -1.940 -10.299 1.00 86.94 105 GLY A CA 1
ATOM 801 C C . GLY A 1 105 ? -0.630 -3.153 -11.231 1.00 86.94 105 GLY A C 1
ATOM 802 O O . GLY A 1 105 ? 0.167 -3.231 -12.163 1.00 86.94 105 GLY A O 1
ATOM 803 N N . VAL A 1 106 ? -1.596 -4.059 -11.042 1.00 86.81 106 VAL A N 1
ATOM 804 C CA . VAL A 1 106 ? -1.816 -5.202 -11.948 1.00 86.81 106 VAL A CA 1
ATOM 805 C C . VAL A 1 106 ? -2.161 -4.719 -13.356 1.00 86.81 106 VAL A C 1
ATOM 807 O O . VAL A 1 106 ? -1.626 -5.238 -14.333 1.00 86.81 106 VAL A O 1
ATOM 810 N N . TYR A 1 107 ? -3.018 -3.702 -13.473 1.00 88.81 107 TYR A N 1
ATOM 811 C CA . TYR A 1 107 ? -3.384 -3.152 -14.774 1.00 88.81 107 TYR A CA 1
ATOM 812 C C . TYR A 1 107 ? -2.171 -2.571 -15.510 1.00 88.81 107 TYR A C 1
ATOM 814 O O . TYR A 1 107 ? -1.955 -2.919 -16.666 1.00 88.81 107 TYR A O 1
ATOM 822 N N . ILE A 1 108 ? -1.350 -1.752 -14.838 1.00 87.44 108 ILE A N 1
ATOM 823 C CA . ILE A 1 108 ? -0.123 -1.171 -15.412 1.00 87.44 108 ILE A CA 1
ATOM 824 C C . ILE A 1 108 ? 0.858 -2.262 -15.837 1.00 87.44 108 ILE A C 1
ATOM 826 O O . ILE A 1 108 ? 1.502 -2.117 -16.875 1.00 87.44 108 ILE A O 1
ATOM 830 N N . TRP A 1 109 ? 0.966 -3.340 -15.053 1.00 84.19 109 TRP A N 1
ATOM 831 C CA . TRP A 1 109 ? 1.793 -4.489 -15.409 1.00 84.19 109 TRP A CA 1
ATOM 832 C C . TRP A 1 109 ? 1.328 -5.088 -16.738 1.00 84.19 109 TRP A C 1
ATOM 834 O O . TRP A 1 109 ? 2.112 -5.208 -17.676 1.00 84.19 109 TRP A O 1
ATOM 844 N N . CYS A 1 110 ? 0.046 -5.438 -16.850 1.00 85.06 110 CYS A N 1
ATOM 845 C CA . CYS A 1 110 ? -0.481 -6.072 -18.056 1.00 85.06 110 CYS A CA 1
ATOM 846 C C . CYS A 1 110 ? -0.533 -5.124 -19.262 1.00 85.06 110 CYS A C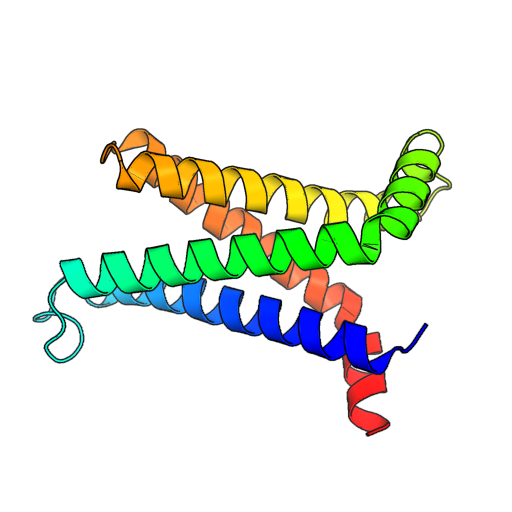 1
ATOM 848 O O . CYS A 1 110 ? -0.412 -5.571 -20.402 1.00 85.06 110 CYS A O 1
ATOM 850 N N . ARG A 1 111 ? -0.779 -3.833 -19.027 1.00 88.62 111 ARG A N 1
ATOM 851 C CA . ARG A 1 111 ? -0.943 -2.795 -20.046 1.00 88.62 111 ARG A CA 1
ATOM 852 C C . ARG A 1 111 ? -0.314 -1.491 -19.556 1.00 88.62 111 ARG A C 1
ATOM 854 O O . ARG A 1 111 ? -0.951 -0.762 -18.791 1.00 88.62 111 ARG A O 1
ATOM 861 N N . PRO A 1 112 ? 0.908 -1.169 -20.009 1.00 79.38 112 PRO A N 1
ATOM 862 C CA . PRO A 1 112 ? 1.586 0.054 -19.613 1.00 79.38 112 PRO A CA 1
ATOM 863 C C . PRO A 1 112 ? 0.852 1.272 -20.190 1.00 79.38 112 PRO A C 1
ATOM 865 O O . PRO A 1 112 ? 1.072 1.664 -21.329 1.00 79.38 112 PRO A O 1
ATOM 868 N N . ASP A 1 113 ? -0.043 1.859 -19.399 1.00 86.19 113 ASP A N 1
ATOM 869 C CA . ASP A 1 113 ? -0.808 3.054 -19.752 1.00 86.19 113 ASP A CA 1
ATOM 870 C C . ASP A 1 113 ? -0.411 4.233 -18.853 1.00 86.19 113 ASP A C 1
ATOM 872 O O . ASP A 1 113 ? -0.319 4.104 -17.626 1.00 86.19 113 ASP A O 1
ATOM 876 N N . HIS A 1 114 ? -0.168 5.395 -19.461 1.00 82.31 114 HIS A N 1
ATOM 877 C CA . HIS A 1 114 ? 0.296 6.584 -18.745 1.00 82.31 114 HIS A CA 1
ATOM 878 C C . HIS A 1 114 ? -0.744 7.130 -17.756 1.00 82.31 114 HIS A C 1
ATOM 880 O O . HIS A 1 114 ? -0.376 7.547 -16.656 1.00 82.31 114 HIS A O 1
ATOM 886 N N . GLY A 1 115 ? -2.038 7.083 -18.089 1.00 85.25 115 GLY A N 1
ATOM 887 C CA . GLY A 1 115 ? -3.110 7.553 -17.209 1.00 85.25 115 GLY A CA 1
ATOM 888 C C . GLY A 1 115 ? -3.202 6.720 -15.933 1.00 85.25 115 GLY A C 1
ATOM 889 O O . GLY A 1 115 ? -3.260 7.262 -14.825 1.00 85.25 115 GLY A O 1
ATOM 890 N N . TRP A 1 116 ? -3.114 5.396 -16.068 1.00 87.75 116 TRP A N 1
ATOM 891 C CA . TRP A 1 116 ? -3.099 4.491 -14.918 1.00 87.75 116 TRP A CA 1
ATOM 892 C C . TRP A 1 116 ? -1.857 4.661 -14.047 1.00 87.75 116 TRP A C 1
ATOM 894 O O . TRP A 1 116 ? -1.982 4.620 -12.823 1.00 87.75 116 TRP A O 1
ATOM 904 N N . ARG A 1 117 ? -0.683 4.927 -14.634 1.00 85.25 117 ARG A N 1
ATOM 905 C CA . ARG A 1 117 ? 0.545 5.233 -13.875 1.00 85.25 117 ARG A CA 1
ATOM 906 C C . ARG A 1 117 ? 0.386 6.470 -12.993 1.00 85.25 117 ARG A C 1
ATOM 908 O O . ARG A 1 117 ? 0.767 6.424 -11.824 1.00 85.25 117 ARG A O 1
ATOM 915 N N . HIS A 1 118 ? -0.227 7.540 -13.502 1.00 86.81 118 HIS A N 1
ATOM 916 C CA . HIS A 1 118 ? -0.511 8.733 -12.698 1.00 86.81 118 HIS A CA 1
ATOM 917 C C . HIS A 1 118 ? -1.498 8.446 -11.563 1.00 86.81 118 HIS A C 1
ATOM 919 O O . HIS A 1 118 ? -1.262 8.859 -10.426 1.00 86.81 118 HIS A O 1
ATOM 925 N N . LEU A 1 119 ? -2.571 7.698 -11.843 1.00 87.94 119 LEU A N 1
ATOM 926 C CA . LEU A 1 119 ? -3.546 7.303 -10.826 1.00 87.94 119 LEU A CA 1
ATOM 927 C C . LEU A 1 119 ? -2.906 6.434 -9.733 1.00 87.94 119 LEU A C 1
ATOM 929 O O . LEU A 1 119 ? -3.148 6.658 -8.548 1.00 87.94 119 LEU A O 1
ATOM 933 N N . HIS A 1 120 ? -2.062 5.478 -10.121 1.00 90.19 120 HIS A N 1
ATOM 934 C CA . HIS A 1 120 ? -1.321 4.620 -9.202 1.00 90.19 120 HIS A CA 1
ATOM 935 C C . HIS A 1 120 ? -0.346 5.437 -8.345 1.00 90.19 120 HIS A C 1
ATOM 937 O O . HIS A 1 120 ? -0.350 5.315 -7.125 1.00 90.19 120 HIS A O 1
ATOM 943 N N . GLY A 1 121 ? 0.421 6.355 -8.939 1.00 86.94 121 GLY A N 1
ATOM 944 C CA . GLY A 1 121 ? 1.292 7.262 -8.183 1.00 86.94 121 GLY A CA 1
ATOM 945 C C . GLY A 1 121 ? 0.524 8.128 -7.173 1.00 86.94 121 GLY A C 1
ATOM 946 O O . GLY A 1 121 ? 0.907 8.214 -6.004 1.00 86.94 121 GLY A O 1
ATOM 947 N N . ALA A 1 122 ? -0.607 8.712 -7.583 1.00 88.75 122 ALA A N 1
ATOM 948 C CA . ALA A 1 122 ? -1.467 9.502 -6.701 1.00 88.75 122 ALA A CA 1
ATOM 949 C C . ALA A 1 122 ? -2.061 8.657 -5.558 1.00 88.75 122 ALA A C 1
ATOM 951 O O . ALA A 1 122 ? -2.084 9.092 -4.402 1.00 88.75 122 ALA A O 1
ATOM 952 N N . GLY A 1 123 ? -2.495 7.431 -5.859 1.00 89.38 123 GLY A N 1
ATOM 953 C CA . GLY A 1 123 ? -2.979 6.476 -4.866 1.00 89.38 123 GLY A CA 1
ATOM 954 C C . GLY A 1 123 ? -1.890 6.059 -3.873 1.00 89.38 123 GLY A C 1
ATOM 955 O O . GLY A 1 123 ? -2.159 6.007 -2.671 1.00 89.38 123 GLY A O 1
ATOM 956 N N . ALA A 1 124 ? -0.652 5.849 -4.335 1.00 87.75 124 ALA A N 1
ATOM 957 C CA . ALA A 1 124 ? 0.491 5.514 -3.486 1.00 87.75 124 ALA A CA 1
ATOM 958 C C . ALA A 1 124 ? 0.769 6.639 -2.483 1.00 87.75 124 ALA A C 1
ATOM 960 O O . ALA A 1 124 ? 0.921 6.395 -1.283 1.00 87.75 124 ALA A O 1
ATOM 961 N N . PHE A 1 125 ? 0.761 7.886 -2.960 1.00 87.75 125 PHE A N 1
ATOM 962 C CA . PHE A 1 125 ? 0.940 9.063 -2.117 1.00 87.75 125 PHE A CA 1
ATOM 963 C C . PHE A 1 125 ? -0.191 9.211 -1.089 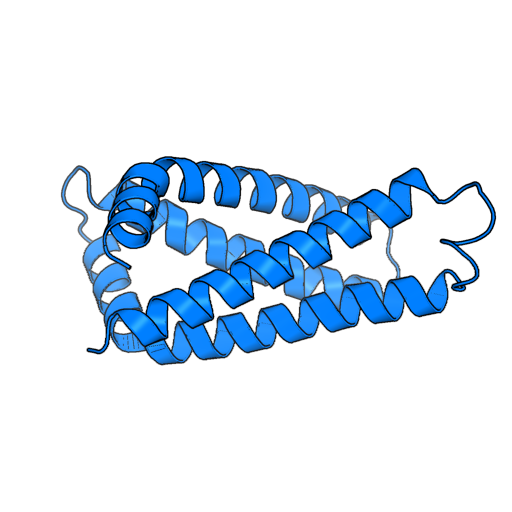1.00 87.75 125 PHE A C 1
ATOM 965 O O . PHE A 1 125 ? 0.065 9.395 0.105 1.00 87.75 125 PHE A O 1
ATOM 972 N N . ALA A 1 126 ? -1.448 9.063 -1.517 1.00 88.69 126 ALA A N 1
ATOM 973 C CA . ALA A 1 126 ? -2.595 9.087 -0.615 1.00 88.69 126 ALA A CA 1
ATOM 974 C C . ALA A 1 126 ? -2.487 7.991 0.458 1.00 88.69 126 ALA A C 1
ATOM 976 O O . ALA A 1 126 ? -2.716 8.253 1.643 1.00 88.69 126 ALA A O 1
ATOM 977 N N . MET A 1 127 ? -2.081 6.780 0.068 1.00 89.06 127 MET A N 1
ATOM 978 C CA . MET A 1 127 ? -1.872 5.668 0.986 1.00 89.06 127 MET A CA 1
ATOM 979 C C . MET A 1 127 ? -0.781 5.981 2.014 1.00 89.06 127 MET A C 1
ATOM 981 O O . MET A 1 127 ? -1.007 5.781 3.208 1.00 89.06 127 MET A O 1
ATOM 985 N N . LEU A 1 128 ? 0.357 6.536 1.590 1.00 88.38 128 LEU A N 1
ATOM 986 C CA . LEU A 1 128 ? 1.437 6.955 2.485 1.00 88.38 128 LEU A CA 1
ATOM 987 C C . LEU A 1 128 ? 0.940 7.949 3.541 1.00 88.38 128 LEU A C 1
ATOM 989 O O . LEU A 1 128 ? 1.154 7.742 4.737 1.00 88.38 128 LEU A O 1
ATOM 993 N N . VAL A 1 129 ? 0.202 8.983 3.130 1.00 88.81 129 VAL A N 1
ATOM 994 C CA . VAL A 1 129 ? -0.386 9.965 4.056 1.00 88.81 129 VAL A CA 1
ATOM 995 C C . VAL A 1 129 ? -1.332 9.290 5.055 1.00 88.81 129 VAL A C 1
ATOM 997 O O . VAL A 1 129 ? -1.290 9.585 6.254 1.00 88.81 129 VAL A O 1
ATOM 1000 N N . LEU A 1 130 ? -2.186 8.372 4.598 1.00 88.06 130 LEU A N 1
ATOM 1001 C CA . LEU A 1 130 ? -3.117 7.650 5.467 1.00 88.06 130 LEU A CA 1
ATOM 1002 C C . LEU A 1 130 ? -2.390 6.731 6.458 1.00 88.06 130 LEU A C 1
ATOM 1004 O O . LEU A 1 130 ? -2.766 6.708 7.634 1.00 88.06 130 LEU A O 1
ATOM 1008 N N . VAL A 1 131 ? -1.337 6.031 6.025 1.00 87.50 131 VAL A N 1
ATOM 1009 C CA . VAL A 1 131 ? -0.501 5.173 6.880 1.00 87.50 131 VAL A CA 1
ATOM 1010 C C . VAL A 1 131 ? 0.205 6.012 7.941 1.00 87.50 131 VAL A C 1
ATOM 1012 O O . VAL A 1 131 ? 0.109 5.695 9.125 1.00 87.50 131 VAL A O 1
ATOM 1015 N N . LEU A 1 132 ? 0.819 7.139 7.572 1.00 88.06 132 LEU A N 1
ATOM 1016 C CA . LEU A 1 132 ? 1.459 8.047 8.531 1.00 88.06 132 LEU A CA 1
ATOM 1017 C C . LEU A 1 132 ? 0.457 8.579 9.563 1.00 88.06 132 LEU A C 1
ATOM 1019 O O . LEU A 1 132 ? 0.727 8.569 10.766 1.00 88.06 132 LEU A O 1
ATOM 1023 N N . ARG A 1 133 ? -0.745 8.979 9.128 1.00 87.44 133 ARG A N 1
ATOM 1024 C CA . ARG A 1 133 ? -1.823 9.394 10.045 1.00 87.44 133 ARG A CA 1
ATOM 1025 C C . ARG A 1 133 ? -2.278 8.251 10.949 1.00 87.44 133 ARG A C 1
ATOM 1027 O O . ARG A 1 133 ? -2.596 8.496 12.115 1.00 87.44 133 ARG A O 1
ATOM 1034 N N . HIS A 1 134 ? -2.325 7.023 10.440 1.00 85.62 134 HIS A N 1
ATOM 1035 C CA . HIS A 1 134 ? -2.657 5.837 11.221 1.00 85.62 134 HIS A CA 1
ATOM 1036 C C . HIS A 1 134 ? -1.600 5.564 12.298 1.00 85.62 134 HIS A C 1
ATOM 1038 O O . HIS A 1 134 ? -1.946 5.471 13.479 1.00 85.62 134 HIS A O 1
ATOM 1044 N N . LEU A 1 135 ? -0.318 5.545 11.926 1.00 83.88 135 LEU A N 1
ATOM 1045 C CA . LEU A 1 135 ? 0.810 5.359 12.842 1.00 83.88 135 LEU A CA 1
ATOM 1046 C C . LEU A 1 135 ? 0.870 6.460 13.904 1.00 83.88 135 LEU A C 1
ATOM 1048 O O . LEU A 1 135 ? 0.990 6.164 15.092 1.00 83.88 135 LEU A O 1
ATOM 1052 N N . ALA A 1 136 ? 0.681 7.726 13.522 1.00 84.75 136 ALA A N 1
ATOM 1053 C CA . ALA A 1 136 ? 0.661 8.848 14.461 1.00 84.75 136 ALA A CA 1
ATOM 1054 C C . ALA A 1 136 ? -0.433 8.698 15.533 1.00 84.75 136 ALA A C 1
ATOM 1056 O O . ALA A 1 136 ? -0.207 9.008 16.706 1.00 84.75 136 ALA A O 1
ATOM 1057 N N . ARG A 1 137 ? -1.611 8.174 15.164 1.00 82.69 137 ARG A N 1
ATOM 1058 C CA . ARG A 1 137 ? -2.691 7.861 16.119 1.00 82.69 137 ARG A CA 1
ATOM 1059 C C . ARG A 1 137 ? -2.343 6.669 17.011 1.00 82.69 137 ARG A C 1
ATOM 1061 O O . ARG A 1 137 ? -2.706 6.663 18.186 1.00 82.69 137 ARG A O 1
ATOM 1068 N N . GLN A 1 138 ? -1.640 5.682 16.466 1.00 79.38 138 GLN A N 1
ATOM 1069 C CA . GLN A 1 138 ? -1.238 4.455 17.155 1.00 79.38 138 GLN A CA 1
ATOM 1070 C C . GLN A 1 138 ? 0.026 4.624 18.019 1.00 79.38 138 GLN A C 1
ATOM 1072 O O . GLN A 1 138 ? 0.285 3.776 18.872 1.00 79.38 138 GLN A O 1
ATOM 1077 N N . ARG A 1 139 ? 0.775 5.732 17.883 1.00 80.25 139 ARG A N 1
ATOM 1078 C CA . ARG A 1 139 ? 2.100 5.952 18.503 1.00 80.25 139 ARG A CA 1
ATOM 1079 C C . ARG A 1 139 ? 2.177 5.593 19.987 1.00 80.25 139 ARG A C 1
ATOM 1081 O O . ARG A 1 139 ? 3.111 4.930 20.417 1.00 80.25 139 ARG A O 1
ATOM 1088 N N . ARG A 1 140 ? 1.168 5.992 20.774 1.00 77.44 140 ARG A N 1
ATOM 1089 C CA . ARG A 1 140 ? 1.128 5.741 22.226 1.00 77.44 140 ARG A CA 1
ATOM 1090 C C . ARG A 1 140 ? 0.974 4.253 22.537 1.00 77.44 140 ARG A C 1
ATOM 1092 O O . ARG A 1 140 ? 1.621 3.755 23.449 1.00 77.44 140 ARG A O 1
ATOM 1099 N N . SER A 1 141 ? 0.157 3.553 21.751 1.00 73.62 141 SER A N 1
ATOM 1100 C CA . SER A 1 141 ? -0.033 2.107 21.875 1.00 73.62 141 SER A CA 1
ATOM 1101 C C . SER A 1 141 ? 1.245 1.358 21.503 1.00 73.62 141 SER A C 1
ATOM 1103 O O . SER A 1 141 ? 1.666 0.480 22.251 1.00 73.62 141 SER A O 1
ATOM 1105 N N . ILE A 1 142 ? 1.895 1.750 20.402 1.00 72.06 142 ILE A N 1
ATOM 1106 C CA . ILE A 1 142 ? 3.152 1.148 19.934 1.00 72.06 142 ILE A CA 1
ATOM 1107 C C . ILE A 1 142 ? 4.251 1.325 20.986 1.00 72.06 142 ILE A C 1
ATOM 1109 O O . ILE A 1 142 ? 4.808 0.336 21.449 1.00 72.06 142 ILE A O 1
ATOM 1113 N N . MET A 1 143 ? 4.491 2.556 21.451 1.00 77.38 143 MET A N 1
ATOM 1114 C CA . MET A 1 143 ? 5.495 2.836 22.488 1.00 77.38 143 MET A CA 1
ATOM 1115 C C . MET A 1 143 ? 5.235 2.052 23.780 1.00 77.38 143 MET A C 1
ATOM 1117 O O . MET A 1 143 ? 6.164 1.552 24.407 1.00 77.38 143 MET A O 1
ATOM 1121 N N . SER A 1 144 ? 3.966 1.906 24.175 1.00 75.81 144 SER A N 1
ATOM 1122 C CA . SER A 1 144 ? 3.609 1.131 25.366 1.00 75.81 144 SER A CA 1
ATOM 1123 C C . SER A 1 144 ? 3.835 -0.375 25.210 1.00 75.81 144 SER A C 1
ATOM 1125 O O . SER A 1 144 ? 4.072 -1.048 26.207 1.00 75.81 144 SER A O 1
ATOM 1127 N N . ALA A 1 145 ? 3.742 -0.904 23.986 1.00 71.06 145 ALA A N 1
ATOM 1128 C CA . ALA A 1 145 ? 4.006 -2.307 23.688 1.00 71.06 145 ALA A CA 1
ATOM 1129 C C . ALA A 1 145 ? 5.514 -2.585 23.642 1.00 71.06 145 ALA A C 1
ATOM 1131 O O . ALA A 1 145 ? 5.954 -3.569 24.221 1.00 71.06 145 ALA A O 1
ATOM 1132 N N . VAL A 1 146 ? 6.296 -1.681 23.041 1.00 73.25 146 VAL A N 1
ATOM 1133 C CA . VAL A 1 146 ? 7.767 -1.758 23.011 1.00 73.25 146 VAL A CA 1
ATOM 1134 C C . VAL A 1 146 ? 8.352 -1.736 24.420 1.00 73.25 146 VAL A C 1
ATOM 1136 O O . VAL A 1 146 ? 9.256 -2.497 24.703 1.00 73.25 146 VAL A O 1
ATOM 1139 N N . ARG A 1 147 ? 7.812 -0.916 25.330 1.00 74.69 147 ARG A N 1
ATOM 1140 C CA . ARG A 1 147 ? 8.314 -0.813 26.713 1.00 74.69 147 ARG A CA 1
ATOM 1141 C C . ARG A 1 147 ? 8.009 -2.033 27.597 1.00 74.69 147 ARG A C 1
ATOM 1143 O O . ARG A 1 147 ? 8.499 -2.097 28.718 1.00 74.69 147 ARG A O 1
ATOM 1150 N N . LYS A 1 148 ? 7.109 -2.919 27.163 1.00 68.75 148 LYS A N 1
ATOM 1151 C CA . LYS A 1 148 ? 6.650 -4.088 27.937 1.00 68.75 148 LYS A CA 1
ATOM 1152 C C . LYS A 1 148 ? 7.304 -5.400 27.503 1.00 68.75 148 LYS A C 1
ATOM 1154 O O . LYS A 1 148 ? 7.116 -6.391 28.202 1.00 68.75 148 LYS A O 1
ATOM 1159 N N . ASN A 1 149 ? 7.995 -5.390 26.368 1.00 55.41 149 ASN A N 1
ATOM 1160 C CA . ASN A 1 149 ? 8.854 -6.472 25.901 1.00 55.41 149 ASN A CA 1
ATOM 1161 C C . ASN A 1 149 ? 10.309 -6.110 26.193 1.00 55.41 149 ASN A C 1
ATOM 1163 O O . ASN A 1 149 ? 11.100 -7.061 26.328 1.00 55.41 149 ASN A O 1
#

Sequence (149 aa):
MNRNKNLFLDMLILLQFAAVVFSAVAAHLFEGENGFRGLTGDVWVWAHAGAGLAMLLCLAVHLAWHRNSIRAKLIRAVSPKPGQCRKVSLEMGLAVVFLLMAVSGVYIWCRPDHGWRHLHGAGAFAMLVLVLRHLARQRRSIMSAVRKN

Secondary structure (DSSP, 8-state):
--HHHHHHHHHHHHHHHHHHHHHHHHHHHSTTSSHHHH--HHHHHHHHHHHHHHHHHHHHHHHHHTHHHHHHHHHHHHSPPTTTHHHHHHHHHHHHHHHHHHHHHHHHHHS--HHHHHHHHHHHHHHHHHHHHHHHHHHHHHHHHHTT-

Foldseek 3Di:
DDPVVLVVLVVVLVVLLVVLVVLVVCCVVCVPPDPDVPDDPVVSLVVSLVSLVVSVVSVVVSCVVCVVVLVVLVVCCVPPDPPSVVVSCLVVVLVVLSVLLNVLSVVCVVPVDPVSVVVNVVSSVVNVVSVVVVCVVCVVVVVVVVVVD